Protein AF-D2QLB7-F1 (afdb_monomer)

pLDDT: mean 92.69, std 4.48, range [77.38, 98.19]

Secondary structure (DSSP, 8-state):
--HHHHHHHHHHHHT--GGGGTT-SEEEEEETTEEEEEE--HHHHTTHHHHHHHHHHH---SSHHHHHHHHHHHHHTTTTTT-HHHHHHHHHHHHHGGG-

Radius of gyration: 13.06 Å; Cα contacts (8 Å, |Δi|>4): 98; chains: 1; bounding box: 33×30×32 Å

Structure (mmCIF, N/CA/C/O backbone):
data_AF-D2QLB7-F1
#
_entry.id   AF-D2QLB7-F1
#
loop_
_atom_site.group_PDB
_atom_site.id
_atom_site.type_symbol
_atom_site.label_atom_id
_atom_site.label_alt_id
_atom_site.label_comp_id
_atom_site.label_asym_id
_atom_site.label_entity_id
_atom_site.label_seq_id
_atom_site.pdbx_PDB_ins_code
_atom_site.Cartn_x
_atom_site.Cartn_y
_atom_site.Cartn_z
_atom_site.occupancy
_atom_site.B_iso_or_equiv
_atom_site.auth_seq_id
_atom_site.auth_comp_id
_atom_site.auth_asym_id
_atom_site.auth_atom_id
_atom_site.pdbx_PDB_model_num
ATOM 1 N N . MET A 1 1 ? -22.794 3.226 -1.778 1.00 77.38 1 MET A N 1
ATOM 2 C CA . MET A 1 1 ? -21.432 3.722 -1.494 1.00 77.38 1 MET A CA 1
ATOM 3 C C . MET A 1 1 ? -20.577 3.445 -2.720 1.00 77.38 1 MET A C 1
ATOM 5 O O . MET A 1 1 ? -20.709 2.359 -3.272 1.00 77.38 1 MET A O 1
ATOM 9 N N . THR A 1 2 ? -19.799 4.417 -3.197 1.00 95.38 2 THR A N 1
ATOM 10 C CA . THR A 1 2 ? -18.837 4.212 -4.297 1.00 95.38 2 THR A CA 1
ATOM 11 C C . THR A 1 2 ? -17.470 3.831 -3.726 1.00 95.38 2 THR A C 1
ATOM 13 O O . THR A 1 2 ? -17.198 4.111 -2.559 1.00 95.38 2 THR A O 1
ATOM 16 N N . ILE A 1 3 ? -16.604 3.218 -4.539 1.00 94.56 3 ILE A N 1
ATOM 17 C CA . ILE A 1 3 ? -15.229 2.875 -4.129 1.00 94.56 3 ILE A CA 1
ATOM 18 C C . ILE A 1 3 ? -14.449 4.133 -3.731 1.00 94.56 3 ILE A C 1
ATOM 20 O O . ILE A 1 3 ? -13.786 4.146 -2.703 1.00 94.56 3 ILE A O 1
ATOM 24 N N . GLU A 1 4 ? -14.583 5.211 -4.503 1.00 94.50 4 GLU A N 1
ATOM 25 C CA . GLU A 1 4 ? -13.948 6.499 -4.207 1.00 94.50 4 GLU A CA 1
ATOM 26 C C . GLU A 1 4 ? -14.350 7.045 -2.830 1.00 94.50 4 GLU A C 1
ATOM 28 O O . GLU A 1 4 ? -13.500 7.490 -2.063 1.00 94.50 4 GLU A O 1
AT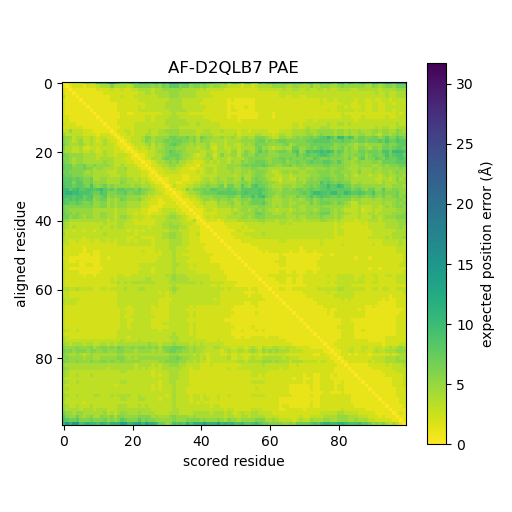OM 33 N N . HIS A 1 5 ? -15.640 6.975 -2.486 1.00 95.75 5 HIS A N 1
ATOM 34 C CA . HIS A 1 5 ? -16.117 7.411 -1.176 1.00 95.75 5 HIS A CA 1
ATOM 35 C C . HIS A 1 5 ? -15.508 6.564 -0.052 1.00 95.75 5 HIS A C 1
ATOM 37 O O . HIS A 1 5 ? -14.998 7.115 0.918 1.00 95.75 5 HIS A O 1
ATOM 43 N N . ALA A 1 6 ? -15.500 5.237 -0.217 1.00 96.62 6 ALA A N 1
ATOM 44 C CA . ALA A 1 6 ? -14.935 4.318 0.768 1.00 96.62 6 ALA A CA 1
ATOM 45 C C . ALA A 1 6 ? -13.424 4.532 0.973 1.00 96.62 6 ALA A C 1
ATOM 47 O O . ALA A 1 6 ? -12.949 4.514 2.106 1.00 96.62 6 ALA A O 1
ATOM 48 N N . LEU A 1 7 ? -12.675 4.791 -0.104 1.00 96.25 7 LEU A N 1
ATOM 49 C CA . LEU A 1 7 ? -11.250 5.122 -0.025 1.00 96.25 7 LEU A CA 1
ATOM 50 C C . LEU A 1 7 ? -11.008 6.434 0.717 1.00 96.25 7 LEU A C 1
ATOM 52 O O . LEU A 1 7 ? -10.146 6.494 1.588 1.00 96.25 7 LEU A O 1
ATOM 56 N N . ASN A 1 8 ? -11.783 7.478 0.422 1.00 95.38 8 ASN A N 1
ATOM 57 C CA . ASN A 1 8 ? -11.634 8.760 1.109 1.00 95.38 8 ASN A CA 1
ATOM 58 C C . ASN A 1 8 ? -11.933 8.650 2.613 1.00 95.38 8 ASN A C 1
ATOM 60 O O . ASN A 1 8 ? -11.208 9.231 3.425 1.00 95.38 8 ASN A O 1
ATOM 64 N N . ASP A 1 9 ? -12.946 7.868 2.994 1.00 95.94 9 ASP A N 1
ATOM 65 C CA . ASP A 1 9 ? -13.231 7.573 4.401 1.00 95.94 9 ASP A CA 1
ATOM 66 C C . ASP A 1 9 ? -12.081 6.796 5.059 1.00 95.94 9 ASP A C 1
ATOM 68 O O . ASP A 1 9 ? -11.627 7.162 6.147 1.00 95.94 9 ASP A O 1
ATOM 72 N N . PHE A 1 10 ? -11.548 5.782 4.373 1.00 95.88 10 PHE A N 1
ATOM 73 C CA . PHE A 1 10 ? -10.393 5.003 4.824 1.00 95.88 10 PHE A CA 1
ATOM 74 C C . PHE A 1 10 ? -9.145 5.872 5.023 1.00 95.88 10 PHE A C 1
ATOM 76 O O . PHE A 1 10 ? -8.501 5.805 6.073 1.00 95.88 10 PHE A O 1
ATOM 83 N N . TYR A 1 11 ? -8.840 6.764 4.081 1.00 95.50 11 TYR A N 1
ATOM 84 C CA . TYR A 1 11 ? -7.716 7.696 4.186 1.00 95.50 11 TYR A CA 1
ATOM 85 C C . TYR A 1 11 ? -7.874 8.682 5.337 1.00 95.50 11 TYR A C 1
ATOM 87 O O . TYR A 1 11 ? -6.895 8.999 6.022 1.00 95.50 11 TYR A O 1
ATOM 95 N N . LYS A 1 12 ? -9.102 9.147 5.585 1.00 95.12 12 LYS A N 1
ATOM 96 C CA . LYS A 1 12 ? -9.411 10.014 6.723 1.00 95.12 12 LYS A CA 1
ATOM 97 C C . LYS A 1 12 ? -9.253 9.277 8.052 1.00 95.12 12 LYS A C 1
ATOM 99 O O . LYS A 1 12 ? -8.697 9.852 8.985 1.00 95.12 12 LYS A O 1
ATOM 104 N N . GLN A 1 13 ? -9.695 8.022 8.129 1.00 94.94 13 GLN A N 1
ATOM 105 C CA . GLN A 1 13 ? -9.574 7.186 9.325 1.00 94.94 13 GLN A CA 1
ATOM 106 C C . GLN A 1 13 ? -8.110 6.922 9.705 1.00 94.94 13 GLN A C 1
ATOM 108 O O . GLN A 1 13 ? -7.770 6.980 10.885 1.00 94.94 13 GLN A O 1
ATOM 113 N N . HIS A 1 14 ? -7.244 6.681 8.717 1.00 91.62 14 HIS A N 1
ATOM 114 C CA . HIS A 1 14 ? -5.835 6.332 8.946 1.00 91.62 14 HIS A CA 1
ATOM 115 C C . HIS A 1 14 ? -4.878 7.535 8.881 1.00 91.62 14 HIS A C 1
ATOM 117 O O . HIS A 1 14 ? -3.683 7.402 9.146 1.00 91.62 14 HIS A O 1
ATOM 123 N N . GLY A 1 15 ? -5.385 8.731 8.562 1.00 90.62 15 GLY A N 1
ATOM 124 C CA . GLY A 1 15 ? -4.592 9.961 8.533 1.00 90.62 15 GLY A CA 1
ATOM 125 C C . GLY A 1 15 ? -3.610 10.050 7.360 1.00 90.62 15 GLY A C 1
ATOM 126 O O . GLY A 1 15 ? -2.567 10.696 7.477 1.00 90.62 15 GLY A O 1
ATOM 127 N N . TYR A 1 16 ? -3.920 9.427 6.219 1.00 89.06 16 TYR A N 1
ATOM 128 C CA . TYR A 1 16 ? -3.032 9.416 5.045 1.00 89.06 16 TYR A CA 1
ATOM 129 C C . TYR A 1 16 ? -3.022 10.747 4.275 1.00 89.06 16 TYR A C 1
ATOM 131 O O . TYR A 1 16 ? -2.060 11.063 3.566 1.00 89.06 16 TYR A O 1
ATOM 139 N N . GLY A 1 17 ? -4.012 11.605 4.527 1.00 85.69 17 GLY A N 1
ATOM 140 C CA . GLY A 1 17 ? -4.187 12.896 3.863 1.00 85.69 17 GLY A CA 1
ATOM 141 C C . GLY A 1 17 ? -5.072 12.786 2.623 1.00 85.69 17 GLY A C 1
ATOM 142 O O . GLY A 1 17 ? -5.595 11.720 2.308 1.00 85.69 17 GLY A O 1
ATOM 143 N N . GLU A 1 18 ? -5.262 13.909 1.936 1.00 85.25 18 GLU A N 1
ATOM 144 C CA . GLU A 1 18 ? -6.122 13.983 0.753 1.00 85.25 18 GLU A CA 1
ATOM 145 C C . GLU A 1 18 ? -5.633 13.031 -0.352 1.00 85.25 18 GLU A C 1
ATOM 147 O O . GLU A 1 18 ? -4.429 12.930 -0.612 1.00 85.25 18 GLU A O 1
ATOM 152 N N . GLY A 1 19 ? -6.564 12.271 -0.941 1.00 84.12 19 GLY A N 1
ATOM 153 C CA . GLY A 1 19 ? -6.271 11.291 -1.992 1.00 84.12 19 GLY A CA 1
ATOM 154 C C . GLY A 1 19 ? -5.220 10.238 -1.615 1.00 84.12 19 GLY A C 1
ATOM 155 O O . GLY A 1 19 ? -4.484 9.786 -2.489 1.00 84.12 19 GLY A O 1
ATOM 156 N N . GLY A 1 20 ? -5.063 9.914 -0.326 1.00 85.62 20 GLY A N 1
ATOM 157 C CA . GLY A 1 20 ? -4.065 8.942 0.138 1.00 85.62 20 GLY A CA 1
ATOM 158 C C . GLY A 1 20 ? -2.621 9.457 0.071 1.00 85.62 20 GLY A C 1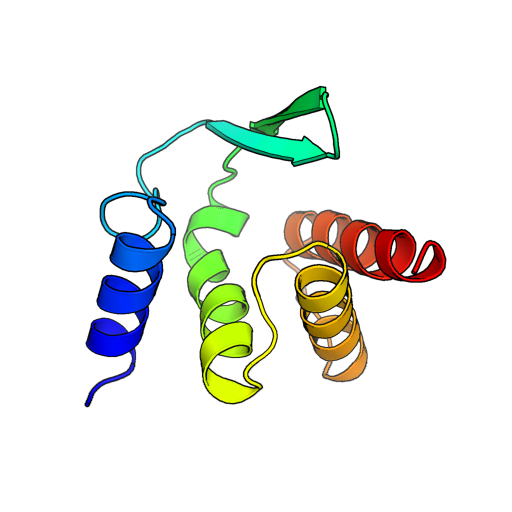
ATOM 159 O O . GLY A 1 20 ? -1.674 8.676 0.091 1.00 85.62 20 GLY A O 1
ATOM 160 N N . GLY A 1 21 ? -2.418 10.777 -0.031 1.00 85.00 21 GLY A N 1
ATOM 161 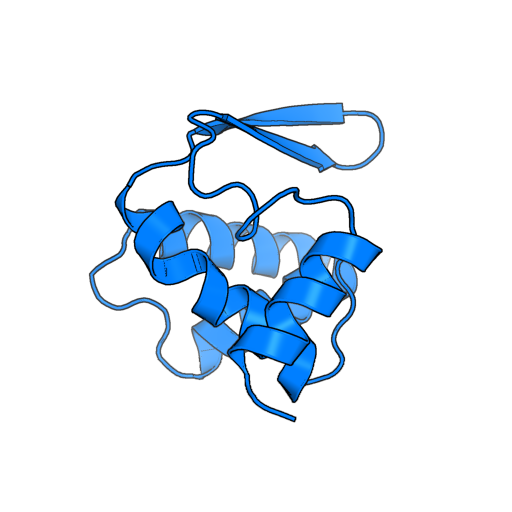C CA . GLY A 1 21 ? -1.080 11.369 -0.100 1.00 85.00 21 GLY A CA 1
ATOM 162 C C . GLY A 1 21 ? -0.442 11.313 -1.491 1.00 85.00 21 GLY A C 1
ATOM 163 O O . GLY A 1 21 ? 0.787 11.335 -1.603 1.00 85.00 21 GLY A O 1
ATOM 164 N N . ILE A 1 22 ? -1.256 11.282 -2.550 1.00 85.62 22 ILE A N 1
ATOM 165 C CA . ILE A 1 22 ? -0.808 11.255 -3.950 1.00 85.62 22 ILE A CA 1
ATOM 166 C C . ILE A 1 22 ? 0.127 12.424 -4.323 1.00 85.62 22 ILE A C 1
ATOM 168 O O . ILE A 1 22 ? 1.015 12.278 -5.159 1.00 85.62 22 ILE A O 1
ATOM 172 N N . ASP A 1 23 ? 0.027 13.574 -3.663 1.00 86.19 23 ASP A N 1
ATOM 173 C CA . ASP A 1 23 ? 0.900 14.720 -3.961 1.00 86.19 23 ASP A CA 1
ATOM 174 C C . ASP A 1 23 ? 2.208 14.728 -3.156 1.00 86.19 23 ASP A C 1
ATOM 176 O O . ASP A 1 23 ? 3.115 15.525 -3.419 1.00 86.19 23 ASP A O 1
ATOM 180 N N . LYS A 1 24 ? 2.365 13.808 -2.196 1.00 86.81 24 LYS A N 1
ATOM 181 C CA . LYS A 1 24 ? 3.592 13.703 -1.399 1.00 86.81 24 LYS A CA 1
ATOM 182 C C . LYS A 1 24 ? 4.693 13.044 -2.223 1.00 86.81 24 LYS A C 1
ATOM 184 O O . LYS A 1 24 ? 4.469 12.023 -2.864 1.00 86.81 24 LYS A O 1
ATOM 189 N N . LYS A 1 25 ? 5.914 13.585 -2.156 1.00 87.50 25 LYS A N 1
ATOM 190 C CA . LYS A 1 25 ? 7.114 12.974 -2.772 1.00 87.50 25 LYS A CA 1
ATOM 191 C C . LYS A 1 25 ? 7.733 11.866 -1.920 1.00 87.50 25 LYS A C 1
ATOM 193 O O . LYS A 1 25 ? 8.433 11.009 -2.450 1.00 87.50 25 LYS A O 1
ATOM 198 N N . TRP A 1 26 ? 7.482 11.905 -0.618 1.00 87.81 26 TRP A N 1
ATOM 199 C CA . TRP A 1 26 ? 8.005 10.970 0.365 1.00 87.81 26 TRP A CA 1
ATOM 200 C C . TRP A 1 26 ? 6.884 10.539 1.292 1.00 87.81 26 TRP A C 1
ATOM 202 O O . TRP A 1 26 ? 6.019 11.343 1.646 1.00 87.81 26 TRP A O 1
ATOM 212 N N . ASP A 1 27 ? 6.941 9.276 1.675 1.00 87.06 27 ASP A N 1
ATOM 213 C CA . ASP A 1 27 ? 6.086 8.666 2.676 1.00 87.06 27 ASP A CA 1
ATOM 214 C C . ASP A 1 27 ? 6.957 8.119 3.813 1.00 87.06 27 ASP A C 1
ATOM 216 O O . ASP A 1 27 ? 8.162 7.924 3.634 1.00 87.06 27 ASP A O 1
ATOM 220 N N . MET A 1 28 ? 6.373 7.891 4.986 1.00 89.00 28 MET A N 1
ATOM 221 C CA . MET A 1 28 ? 7.109 7.386 6.149 1.00 89.00 28 MET A CA 1
ATOM 222 C C . MET A 1 28 ? 6.541 6.039 6.577 1.00 89.00 28 MET A C 1
ATOM 224 O O . MET A 1 28 ? 5.501 5.976 7.231 1.00 89.00 28 MET A O 1
ATOM 228 N N . ILE A 1 29 ? 7.259 4.962 6.259 1.00 86.88 29 ILE A N 1
ATOM 229 C CA . ILE A 1 29 ? 6.897 3.618 6.712 1.00 86.88 29 ILE A CA 1
ATOM 230 C C . ILE A 1 29 ? 7.370 3.444 8.157 1.00 86.88 29 ILE A C 1
ATOM 232 O O . ILE A 1 29 ? 8.558 3.593 8.449 1.00 86.88 29 ILE A O 1
ATOM 236 N N . LYS A 1 30 ? 6.451 3.106 9.065 1.00 85.75 30 LYS A N 1
ATOM 237 C CA . LYS A 1 30 ? 6.738 2.914 10.494 1.00 85.75 30 LYS A CA 1
ATOM 238 C C . LYS A 1 30 ? 6.876 1.440 10.852 1.00 85.75 30 LYS A C 1
ATOM 240 O O . LYS A 1 30 ? 5.869 0.764 11.028 1.00 85.75 30 LYS A O 1
ATOM 245 N N . PHE A 1 31 ? 8.100 0.955 11.037 1.00 83.69 31 PHE A N 1
ATOM 246 C CA . PHE A 1 31 ? 8.374 -0.412 11.481 1.00 83.69 31 PHE A CA 1
ATOM 247 C C . PHE A 1 31 ? 8.838 -0.419 12.943 1.00 83.69 31 PHE A C 1
ATOM 249 O O . PHE A 1 31 ? 9.992 -0.118 13.259 1.00 83.69 31 PHE A O 1
ATOM 256 N N . GLY A 1 32 ? 7.914 -0.738 13.853 1.00 81.69 32 GLY A N 1
ATOM 257 C CA . GLY A 1 32 ? 8.158 -0.652 15.292 1.00 81.69 32 GLY A CA 1
ATOM 258 C C . GLY A 1 32 ? 8.548 0.778 1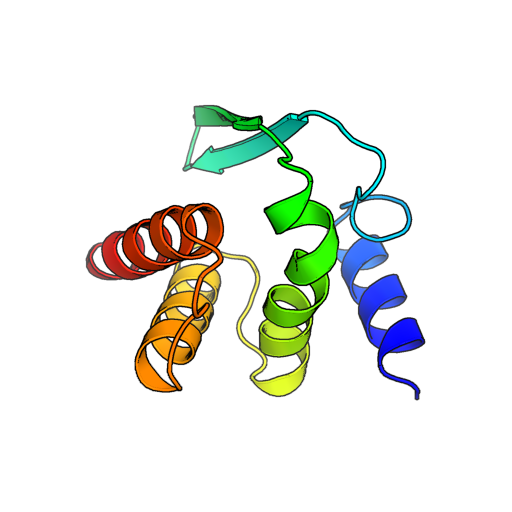5.706 1.00 81.69 32 GLY A C 1
ATOM 259 O O . GLY A 1 32 ? 7.823 1.714 15.366 1.00 81.69 32 GLY A O 1
ATOM 260 N N . PRO A 1 33 ? 9.672 0.982 16.420 1.00 85.44 33 PRO A N 1
ATOM 261 C CA . PRO A 1 33 ? 10.131 2.315 16.817 1.00 85.44 33 PRO A CA 1
ATOM 262 C C . PRO A 1 33 ? 10.809 3.099 15.679 1.00 85.44 33 PRO A C 1
ATOM 264 O O . PRO A 1 33 ? 11.148 4.268 15.864 1.00 85.44 33 PRO A O 1
ATOM 267 N N . PHE A 1 34 ? 11.038 2.479 14.519 1.00 87.50 34 PHE A N 1
ATOM 268 C CA . PHE A 1 34 ? 11.757 3.091 13.407 1.00 87.50 34 PHE A CA 1
ATOM 269 C C . PHE A 1 34 ? 10.796 3.631 12.347 1.00 87.50 34 PHE A C 1
ATOM 271 O O . PHE A 1 34 ? 9.785 3.008 12.027 1.00 87.50 34 PHE A O 1
ATOM 278 N N . ALA A 1 35 ? 11.139 4.780 11.765 1.00 90.62 35 ALA A N 1
ATOM 279 C CA . A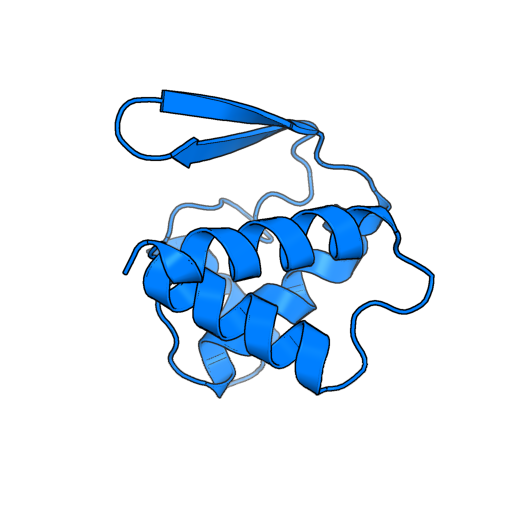LA A 1 35 ? 10.447 5.349 10.616 1.00 90.62 35 ALA A CA 1
ATOM 280 C C . ALA A 1 35 ? 11.429 5.473 9.448 1.00 90.62 35 ALA A C 1
ATOM 282 O O . ALA A 1 35 ? 12.447 6.159 9.560 1.00 90.62 35 ALA A O 1
ATOM 283 N N . PHE A 1 36 ? 11.122 4.813 8.336 1.00 88.25 36 PHE A N 1
ATOM 284 C CA . PHE A 1 36 ? 11.961 4.794 7.144 1.00 88.25 36 PHE A CA 1
ATOM 285 C C . PHE A 1 36 ? 11.328 5.646 6.039 1.00 88.25 36 PHE A C 1
ATOM 287 O O . PHE A 1 36 ? 10.132 5.492 5.768 1.00 88.25 36 PHE A O 1
ATOM 294 N N . PRO A 1 37 ? 12.097 6.540 5.391 1.00 90.25 37 PRO A N 1
ATOM 295 C CA . PRO A 1 37 ? 11.593 7.306 4.265 1.00 90.25 37 PRO A CA 1
ATOM 296 C C . PRO A 1 37 ? 11.412 6.388 3.056 1.00 90.25 37 PRO A C 1
ATOM 298 O O . PRO A 1 37 ? 12.360 5.751 2.593 1.00 90.25 37 PRO A O 1
ATOM 301 N N . LEU A 1 38 ? 10.197 6.354 2.523 1.00 89.44 38 LEU A N 1
ATOM 302 C CA . LEU A 1 38 ? 9.875 5.671 1.283 1.00 89.44 38 LEU A CA 1
ATOM 303 C C . LEU A 1 38 ? 9.658 6.710 0.178 1.00 89.44 38 LEU A C 1
ATOM 305 O O . LEU A 1 38 ? 8.796 7.583 0.321 1.00 89.44 38 LEU A O 1
ATOM 309 N N . PRO A 1 39 ? 10.393 6.643 -0.943 1.00 89.44 39 PRO A N 1
ATOM 310 C CA . PRO A 1 39 ? 10.119 7.521 -2.068 1.00 89.44 39 PRO A CA 1
ATOM 311 C C . PRO A 1 39 ? 8.745 7.188 -2.655 1.00 89.44 39 PRO A C 1
ATOM 313 O O . PRO A 1 39 ? 8.452 6.040 -2.998 1.00 89.44 39 PRO A O 1
ATOM 316 N N . ASN A 1 40 ? 7.902 8.205 -2.819 1.00 88.25 40 ASN A N 1
ATOM 317 C CA . ASN A 1 40 ? 6.585 8.044 -3.420 1.00 88.25 40 ASN A CA 1
ATOM 318 C C . ASN A 1 40 ? 6.692 8.152 -4.948 1.00 88.25 40 ASN A C 1
ATOM 320 O O . ASN A 1 40 ? 6.315 9.153 -5.570 1.00 88.25 40 ASN A O 1
ATOM 324 N N . LEU A 1 41 ? 7.296 7.125 -5.551 1.00 91.56 41 LEU A N 1
ATOM 325 C CA . LEU A 1 41 ? 7.494 7.053 -6.997 1.00 91.56 41 LEU A CA 1
ATOM 326 C C . LEU A 1 41 ? 6.156 7.194 -7.729 1.00 91.56 41 LEU A C 1
ATOM 328 O O . LEU A 1 41 ? 5.123 6.712 -7.269 1.00 91.56 41 LEU A O 1
ATOM 332 N N . GLU A 1 42 ? 6.169 7.831 -8.898 1.00 91.12 42 GLU A N 1
ATOM 333 C CA . GLU A 1 42 ? 4.957 8.053 -9.695 1.00 91.12 42 GLU A CA 1
ATOM 334 C C . GLU A 1 42 ? 4.201 6.752 -10.006 1.00 91.12 42 GLU A C 1
ATOM 336 O O . GLU A 1 42 ? 2.973 6.722 -9.961 1.00 91.12 42 GLU A O 1
ATOM 341 N N . SER A 1 43 ? 4.933 5.662 -10.243 1.00 91.19 43 SER A N 1
ATOM 342 C CA . SER A 1 43 ? 4.355 4.338 -10.460 1.00 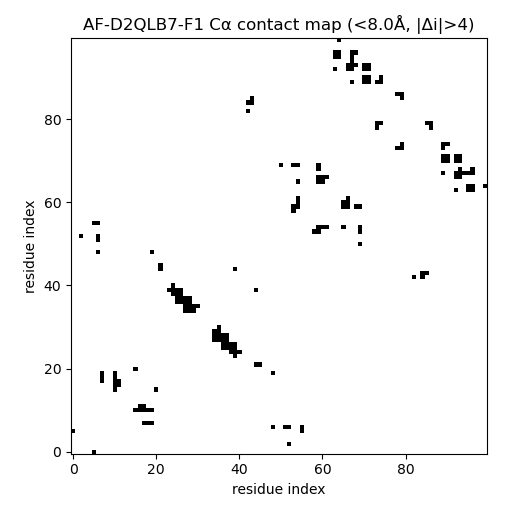91.19 43 SER A CA 1
ATOM 343 C C . SER A 1 43 ? 3.580 3.815 -9.245 1.00 91.19 43 SER A C 1
ATOM 345 O O . SER A 1 43 ? 2.523 3.225 -9.433 1.00 91.19 43 SER A O 1
ATOM 347 N N . ARG A 1 44 ? 4.038 4.075 -8.012 1.00 90.31 44 ARG A N 1
ATOM 348 C CA . ARG A 1 44 ? 3.281 3.763 -6.786 1.00 90.31 44 ARG A CA 1
ATOM 349 C C . ARG A 1 44 ? 2.069 4.675 -6.663 1.00 90.31 44 ARG A C 1
ATOM 351 O O . ARG A 1 44 ? 0.959 4.186 -6.510 1.00 90.31 44 ARG A O 1
ATOM 358 N N . ARG A 1 45 ? 2.260 5.989 -6.790 1.00 90.12 45 ARG A N 1
ATOM 359 C CA . ARG A 1 45 ? 1.191 6.992 -6.628 1.00 90.12 45 ARG A CA 1
ATOM 360 C C . ARG A 1 45 ? -0.030 6.735 -7.497 1.00 90.12 45 ARG A C 1
ATOM 362 O O . ARG A 1 45 ? -1.156 6.874 -7.041 1.00 90.12 45 ARG A O 1
ATOM 369 N N . ARG A 1 46 ? 0.203 6.336 -8.745 1.00 90.88 46 ARG A N 1
ATOM 370 C CA . ARG A 1 46 ? -0.865 6.047 -9.704 1.00 90.88 46 ARG A CA 1
ATOM 371 C C . ARG A 1 46 ? -1.586 4.724 -9.455 1.00 90.88 46 ARG A C 1
ATOM 373 O O . ARG A 1 46 ? -2.567 4.483 -10.139 1.00 90.88 46 ARG A O 1
ATOM 380 N N . ASN A 1 47 ? -1.098 3.864 -8.560 1.00 92.44 47 ASN A N 1
ATOM 381 C CA . ASN A 1 47 ? -1.602 2.496 -8.410 1.00 92.44 47 ASN A CA 1
ATOM 382 C C . ASN A 1 47 ? -1.874 2.079 -6.955 1.00 92.44 47 ASN A C 1
ATOM 384 O O . ASN A 1 47 ? -2.531 1.068 -6.744 1.00 92.44 47 ASN A O 1
ATOM 388 N N . ILE A 1 48 ? -1.419 2.843 -5.956 1.00 92.75 48 ILE A N 1
ATOM 389 C CA . ILE A 1 48 ? -1.564 2.501 -4.531 1.00 92.75 48 ILE A CA 1
ATOM 390 C C . ILE A 1 48 ? -3.021 2.340 -4.094 1.00 92.75 48 ILE A C 1
ATOM 392 O O . ILE A 1 48 ? -3.317 1.480 -3.281 1.00 92.75 48 ILE A O 1
ATOM 396 N N . TYR A 1 49 ? -3.955 3.062 -4.711 1.00 94.62 49 TYR A N 1
ATOM 397 C CA . TYR A 1 49 ? -5.373 2.892 -4.406 1.00 94.62 49 TYR A CA 1
ATOM 398 C C . TYR A 1 49 ? -5.873 1.459 -4.672 1.00 94.62 49 TYR A C 1
ATOM 400 O O . TYR A 1 49 ? -6.834 1.034 -4.044 1.00 94.62 49 TYR A O 1
ATOM 408 N N . LEU A 1 50 ? -5.244 0.693 -5.577 1.00 95.38 50 LEU A N 1
ATOM 409 C CA . LEU A 1 50 ? -5.592 -0.717 -5.814 1.00 95.38 50 LEU A CA 1
ATOM 410 C C . LEU A 1 50 ? -5.233 -1.593 -4.609 1.00 95.38 50 LEU A C 1
ATOM 412 O O . LEU A 1 50 ? -5.998 -2.486 -4.251 1.00 95.38 50 LEU A O 1
ATOM 416 N N . HIS A 1 51 ? -4.099 -1.296 -3.976 1.00 96.19 51 HIS A N 1
ATOM 417 C CA . HIS A 1 51 ? -3.676 -1.909 -2.722 1.00 96.19 51 HIS A CA 1
ATOM 418 C C . HIS A 1 51 ? -4.629 -1.519 -1.584 1.00 96.19 51 HIS A C 1
ATOM 420 O O . HIS A 1 51 ? -5.149 -2.379 -0.882 1.00 96.19 51 HIS A O 1
ATOM 426 N N . ASP A 1 52 ? -4.975 -0.235 -1.474 1.00 96.69 52 ASP A N 1
ATOM 427 C CA . ASP A 1 52 ? -5.902 0.243 -0.441 1.00 96.69 52 ASP A CA 1
ATOM 428 C C . ASP A 1 52 ? -7.314 -0.355 -0.601 1.00 96.69 52 ASP A C 1
ATOM 430 O O . ASP A 1 52 ? -7.971 -0.705 0.380 1.00 96.69 52 ASP A O 1
ATOM 434 N N . ILE A 1 53 ? -7.783 -0.549 -1.841 1.00 96.94 53 ILE A N 1
ATOM 435 C CA . ILE A 1 53 ? -9.043 -1.257 -2.123 1.00 96.94 53 ILE A CA 1
ATOM 436 C C . ILE A 1 53 ? -9.001 -2.691 -1.587 1.00 96.94 53 ILE A C 1
ATOM 438 O O . ILE A 1 53 ? -10.033 -3.197 -1.143 1.00 96.94 53 ILE A O 1
ATOM 442 N N . ASN A 1 54 ? -7.841 -3.350 -1.596 1.00 97.44 54 ASN A N 1
ATOM 443 C CA . ASN A 1 54 ? -7.711 -4.703 -1.066 1.00 97.44 54 ASN A CA 1
ATOM 444 C C . ASN A 1 54 ? -8.084 -4.751 0.422 1.00 97.44 54 ASN A C 1
ATOM 446 O O . ASN A 1 54 ? -8.904 -5.587 0.807 1.00 97.44 54 ASN A O 1
ATOM 450 N N . HIS A 1 55 ? -7.599 -3.800 1.229 1.00 97.88 55 HIS A N 1
ATOM 451 C CA . HIS A 1 55 ? -8.007 -3.665 2.633 1.00 97.88 55 HIS A CA 1
ATOM 452 C C . HIS A 1 55 ? -9.529 -3.536 2.775 1.00 97.88 55 HIS A C 1
ATOM 454 O O . HIS A 1 55 ? -10.138 -4.223 3.596 1.00 97.88 55 HIS A O 1
ATOM 460 N N . LEU A 1 56 ? -10.167 -2.718 1.931 1.00 97.06 56 LEU A N 1
ATOM 461 C CA . LEU A 1 56 ? -11.620 -2.511 1.962 1.00 97.06 56 LEU A CA 1
ATOM 462 C C . LEU A 1 56 ? -12.418 -3.770 1.605 1.00 97.06 56 LEU A C 1
ATOM 464 O O . LEU A 1 56 ? -13.473 -4.017 2.189 1.00 97.06 56 LEU A O 1
ATOM 468 N N . VAL A 1 57 ? -11.941 -4.551 0.635 1.00 96.69 57 VAL A N 1
ATOM 469 C CA . VAL A 1 57 ? -12.640 -5.748 0.142 1.00 96.69 57 VAL A CA 1
ATOM 470 C C . VAL A 1 57 ? -12.439 -6.941 1.074 1.00 96.69 57 VAL A C 1
ATOM 472 O O . VAL A 1 57 ? -13.370 -7.714 1.293 1.00 96.69 57 VAL A O 1
ATOM 475 N N . THR A 1 58 ? -11.233 -7.109 1.614 1.00 96.88 58 THR A N 1
ATOM 476 C CA . THR A 1 58 ? -10.872 -8.272 2.441 1.00 96.88 58 THR A CA 1
ATOM 477 C C . THR A 1 58 ? -11.109 -8.052 3.931 1.00 96.88 58 THR A C 1
ATOM 479 O O . THR A 1 58 ? -11.235 -9.022 4.678 1.00 96.88 58 THR A O 1
ATOM 482 N N . GLY A 1 59 ? -11.170 -6.794 4.375 1.00 96.56 59 GLY A N 1
ATOM 483 C CA . GLY A 1 59 ? -11.210 -6.437 5.790 1.00 96.56 59 GLY A CA 1
ATOM 484 C C . GLY A 1 59 ? -9.867 -6.617 6.504 1.00 96.56 59 GLY A C 1
ATOM 485 O O . GLY A 1 59 ? -9.833 -6.599 7.735 1.00 96.56 59 GLY A O 1
ATOM 486 N N . TYR A 1 60 ? -8.766 -6.815 5.769 1.00 97.00 60 TYR A N 1
ATOM 487 C CA . TYR A 1 60 ? -7.431 -6.808 6.359 1.00 97.00 60 TYR A CA 1
ATOM 488 C C . TYR A 1 60 ? -7.089 -5.404 6.865 1.00 97.00 60 TYR A C 1
ATOM 490 O O . TYR A 1 60 ? -7.271 -4.410 6.171 1.00 97.00 60 TYR A O 1
ATOM 498 N N . ASP A 1 61 ? -6.598 -5.330 8.097 1.00 94.94 61 ASP A N 1
ATOM 499 C CA . ASP A 1 61 ? -6.223 -4.080 8.764 1.00 94.94 61 ASP A CA 1
ATOM 500 C C . ASP A 1 61 ? -4.912 -3.497 8.185 1.00 94.94 61 ASP A C 1
ATOM 502 O O . ASP A 1 61 ? -4.181 -4.193 7.484 1.00 94.94 61 ASP A O 1
ATOM 506 N N . THR A 1 62 ? -4.561 -2.254 8.512 1.00 94.94 62 THR A N 1
ATOM 507 C CA . THR A 1 62 ? -3.304 -1.601 8.074 1.00 94.94 62 THR A CA 1
ATOM 508 C C . THR A 1 62 ? -2.154 -1.829 9.064 1.00 94.94 62 THR A C 1
ATOM 510 O O . THR A 1 62 ? -1.205 -1.048 9.167 1.00 94.94 62 THR A O 1
ATOM 513 N N . ASN A 1 63 ? -2.278 -2.855 9.908 1.00 94.00 63 ASN A N 1
ATOM 514 C CA . ASN A 1 63 ? -1.204 -3.305 10.786 1.00 94.00 63 ASN A CA 1
ATOM 515 C C . ASN A 1 63 ? -0.292 -4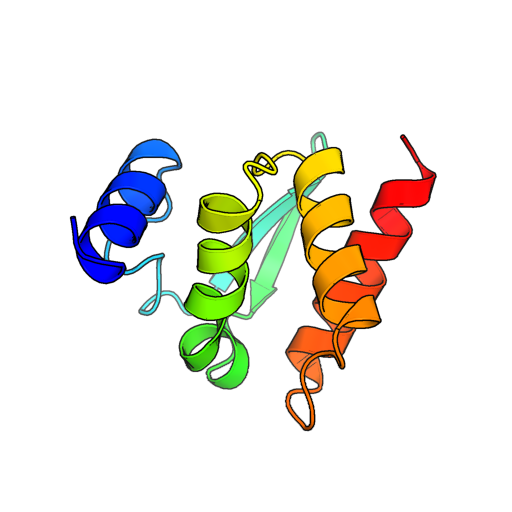.281 10.030 1.00 94.00 63 ASN A C 1
ATOM 517 O O . ASN A 1 63 ? -0.674 -4.825 9.002 1.00 94.00 63 ASN A O 1
ATOM 521 N N . TRP A 1 64 ? 0.893 -4.579 10.563 1.00 94.44 64 TRP A N 1
ATOM 522 C CA . TRP A 1 64 ? 1.866 -5.412 9.850 1.00 94.44 64 TRP A CA 1
ATOM 523 C C . TRP A 1 64 ? 1.369 -6.803 9.434 1.00 94.44 64 TRP A C 1
ATOM 525 O O . TRP A 1 64 ? 1.809 -7.319 8.409 1.00 94.44 64 TRP A O 1
ATOM 535 N N . LYS A 1 65 ? 0.439 -7.397 10.189 1.00 95.88 65 LYS A N 1
ATOM 536 C CA . LYS A 1 65 ? -0.190 -8.675 9.838 1.00 95.88 65 LYS A CA 1
ATOM 537 C C . LYS A 1 65 ? -1.244 -8.515 8.735 1.00 95.88 65 LYS A C 1
ATOM 539 O O . LYS A 1 65 ? -1.424 -9.411 7.913 1.00 95.88 65 LYS A O 1
ATOM 544 N N . GLY A 1 66 ? -1.970 -7.403 8.719 1.00 96.81 66 GLY A N 1
ATOM 545 C CA . GLY A 1 66 ? -2.931 -7.105 7.661 1.00 96.81 66 GLY A CA 1
ATOM 546 C C . GLY A 1 66 ? -2.246 -6.692 6.356 1.00 96.81 66 GLY A C 1
ATOM 547 O O . GLY A 1 66 ? -2.558 -7.257 5.314 1.00 96.81 66 GLY A O 1
ATOM 548 N N . GLU A 1 67 ? -1.214 -5.851 6.428 1.00 96.69 67 GLU A N 1
ATOM 549 C CA . GLU A 1 67 ? -0.322 -5.512 5.308 1.00 96.69 67 GLU A CA 1
ATOM 550 C C . GLU A 1 67 ? 0.318 -6.766 4.691 1.00 96.69 67 GLU A C 1
ATOM 552 O O . GLU A 1 67 ? 0.340 -6.943 3.469 1.00 96.69 67 GLU A O 1
ATOM 557 N N . SER A 1 68 ? 0.797 -7.699 5.524 1.00 97.38 68 SER A N 1
ATOM 558 C CA . SER A 1 68 ? 1.337 -8.966 5.021 1.00 97.38 68 SER A CA 1
ATOM 559 C C . SER A 1 68 ? 0.264 -9.842 4.370 1.00 97.38 68 SER A C 1
ATOM 561 O O . SER A 1 68 ? 0.546 -10.521 3.382 1.00 97.38 68 SER A O 1
ATOM 563 N N . SER A 1 69 ? -0.977 -9.797 4.863 1.00 98.00 69 SER A N 1
ATOM 564 C CA . SER A 1 69 ? -2.111 -10.517 4.268 1.00 98.00 69 SER A CA 1
ATOM 565 C C . SER A 1 69 ? -2.493 -9.936 2.903 1.00 98.00 69 SER A C 1
ATOM 567 O O . SER A 1 69 ? -2.646 -10.692 1.941 1.00 98.00 69 SER A O 1
ATOM 569 N N . VAL A 1 70 ? -2.567 -8.606 2.785 1.00 98.19 70 VAL A N 1
ATOM 570 C CA . VAL A 1 70 ? -2.825 -7.896 1.521 1.00 98.19 70 VAL A CA 1
ATOM 571 C C . VAL A 1 70 ? -1.739 -8.194 0.495 1.00 98.19 70 VAL A C 1
ATOM 573 O O . VAL A 1 70 ? -2.036 -8.647 -0.609 1.00 98.19 70 VAL A O 1
ATOM 576 N N . THR A 1 71 ? -0.472 -8.024 0.865 1.00 97.81 71 THR A N 1
ATOM 577 C CA . THR A 1 71 ? 0.650 -8.256 -0.057 1.00 97.81 71 THR A CA 1
ATOM 578 C C . THR A 1 71 ? 0.782 -9.725 -0.470 1.00 97.81 71 THR A C 1
ATOM 580 O O . THR A 1 71 ? 1.080 -10.010 -1.631 1.00 97.81 71 THR A O 1
ATOM 583 N N . SER A 1 72 ? 0.478 -10.674 0.424 1.00 97.50 72 SER A N 1
ATOM 584 C CA . SER A 1 72 ? 0.385 -12.102 0.076 1.00 97.50 72 SER A CA 1
ATOM 585 C C . SER A 1 72 ? -0.732 -12.370 -0.934 1.00 97.50 72 SER A C 1
ATOM 587 O O . SER A 1 72 ? -0.531 -13.113 -1.897 1.00 97.50 72 SER A O 1
ATOM 589 N N . TRP A 1 73 ? -1.902 -11.751 -0.741 1.00 97.81 73 TRP A N 1
ATOM 590 C CA . TRP A 1 73 ? -3.025 -11.858 -1.673 1.00 97.81 73 TRP A CA 1
ATOM 591 C C . TRP A 1 73 ? -2.675 -11.279 -3.046 1.00 97.81 73 TRP A C 1
ATOM 593 O O . TRP A 1 73 ? -2.949 -11.909 -4.067 1.00 97.81 73 TRP A O 1
ATOM 603 N N . GLU A 1 74 ? -2.025 -10.115 -3.091 1.00 97.81 74 GLU A N 1
ATOM 604 C CA . GLU A 1 74 ? -1.599 -9.477 -4.342 1.00 97.81 74 GLU A CA 1
ATOM 605 C C . GLU A 1 74 ? -0.646 -10.381 -5.122 1.00 97.81 74 GLU A C 1
ATOM 607 O O . GLU A 1 74 ? -0.837 -10.595 -6.317 1.00 97.81 74 GLU A O 1
ATOM 612 N N . ILE A 1 75 ? 0.334 -10.988 -4.445 1.00 97.62 75 ILE A N 1
ATOM 613 C CA . ILE A 1 75 ? 1.253 -11.951 -5.066 1.00 97.62 75 ILE A CA 1
ATOM 614 C C . ILE A 1 75 ? 0.484 -13.169 -5.599 1.00 97.62 75 ILE A C 1
ATOM 616 O O . ILE A 1 75 ? 0.694 -13.577 -6.743 1.00 97.62 75 ILE A O 1
ATOM 620 N N . ALA A 1 76 ? -0.425 -13.733 -4.799 1.00 97.56 76 ALA A N 1
ATOM 621 C CA . ALA A 1 76 ? -1.177 -14.936 -5.157 1.00 97.56 76 ALA A CA 1
ATOM 622 C C . ALA A 1 76 ? -2.157 -14.727 -6.327 1.00 97.56 76 ALA A C 1
ATOM 624 O O . ALA A 1 76 ? -2.480 -15.680 -7.035 1.00 97.56 76 ALA A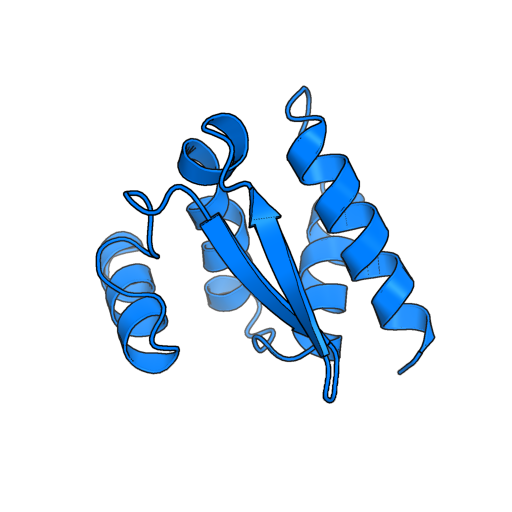 O 1
ATOM 625 N N . THR A 1 77 ? -2.621 -13.495 -6.549 1.00 96.44 77 THR A N 1
ATOM 626 C CA . THR A 1 77 ? -3.627 -13.158 -7.573 1.00 96.44 77 THR A CA 1
ATOM 627 C C . THR A 1 77 ? -3.039 -12.632 -8.884 1.00 96.44 77 THR A C 1
ATOM 629 O O . THR A 1 77 ? -3.783 -12.215 -9.770 1.00 96.44 77 THR A O 1
ATOM 632 N N . GLY A 1 78 ? -1.715 -12.715 -9.053 1.00 94.00 78 GLY A N 1
ATOM 633 C CA . GLY A 1 78 ? -1.018 -12.359 -10.297 1.00 94.00 78 GLY A CA 1
ATOM 634 C C . GLY A 1 78 ? -0.067 -11.169 -10.171 1.00 94.00 78 GLY A C 1
ATOM 635 O O . GLY A 1 78 ? 0.682 -10.882 -11.108 1.00 94.00 78 GLY A O 1
ATOM 636 N N . GLY A 1 79 ? -0.040 -10.515 -9.009 1.00 94.81 79 GLY A N 1
ATOM 637 C CA . GLY A 1 79 ? 0.900 -9.453 -8.676 1.00 94.81 79 GLY A CA 1
ATOM 638 C C . GLY A 1 79 ? 0.722 -8.177 -9.495 1.00 94.81 79 GLY A C 1
ATOM 639 O O . GLY A 1 79 ? -0.358 -7.854 -9.982 1.00 94.81 79 GLY A O 1
ATOM 640 N N . TRP A 1 80 ? 1.815 -7.429 -9.641 1.00 95.81 80 TRP A N 1
ATOM 641 C CA . TRP A 1 80 ? 1.791 -6.038 -10.112 1.00 95.81 80 TRP A CA 1
ATOM 642 C C . TRP A 1 80 ? 2.281 -5.842 -11.556 1.00 95.81 80 TRP A C 1
ATOM 644 O O . TRP A 1 80 ? 2.622 -4.728 -11.965 1.00 95.81 80 TRP A O 1
ATOM 654 N N . GLY A 1 81 ? 2.347 -6.920 -12.347 1.00 94.19 81 GLY A N 1
ATOM 655 C CA . GLY A 1 81 ? 2.808 -6.872 -13.738 1.00 94.19 81 GLY A CA 1
ATOM 656 C C . GLY A 1 81 ? 4.178 -6.191 -13.871 1.00 94.19 81 GLY A C 1
ATOM 657 O O . GLY A 1 81 ? 5.137 -6.592 -13.216 1.00 94.19 81 GLY A O 1
ATOM 658 N N . ASN A 1 82 ? 4.255 -5.130 -14.684 1.00 93.62 82 ASN A N 1
ATOM 659 C CA . ASN A 1 82 ? 5.492 -4.383 -14.963 1.00 93.62 82 ASN A CA 1
ATOM 660 C C . ASN A 1 82 ? 5.803 -3.264 -13.944 1.00 93.62 82 ASN A C 1
ATOM 662 O O . ASN A 1 82 ? 6.715 -2.462 -14.160 1.00 93.62 82 ASN A O 1
ATOM 666 N N . ILE A 1 83 ? 5.057 -3.166 -12.838 1.00 94.00 83 ILE A N 1
ATOM 667 C CA . ILE A 1 83 ? 5.277 -2.151 -11.799 1.00 94.00 83 ILE A CA 1
ATOM 668 C C . ILE A 1 83 ? 6.283 -2.701 -10.778 1.00 94.00 83 ILE A C 1
ATOM 670 O O . ILE A 1 83 ? 5.938 -3.111 -9.673 1.00 94.00 83 ILE A O 1
ATOM 674 N N . TYR A 1 84 ? 7.564 -2.715 -11.151 1.00 93.88 84 TYR A N 1
ATOM 675 C CA . TYR A 1 84 ? 8.627 -3.356 -10.361 1.00 93.88 84 TYR A CA 1
ATOM 676 C C . TYR A 1 84 ? 8.766 -2.830 -8.927 1.00 93.88 84 TYR A C 1
ATOM 678 O O . TYR A 1 84 ? 9.091 -3.584 -8.016 1.00 93.88 84 TYR A O 1
ATOM 686 N N . PHE A 1 85 ? 8.504 -1.541 -8.702 1.00 93.12 85 PHE A N 1
ATOM 687 C CA . PHE A 1 85 ? 8.563 -0.985 -7.351 1.00 93.12 85 PHE A CA 1
ATOM 688 C C . PHE A 1 85 ? 7.453 -1.531 -6.443 1.00 93.12 85 PHE A C 1
ATOM 690 O O . PHE A 1 85 ? 7.689 -1.735 -5.257 1.00 93.12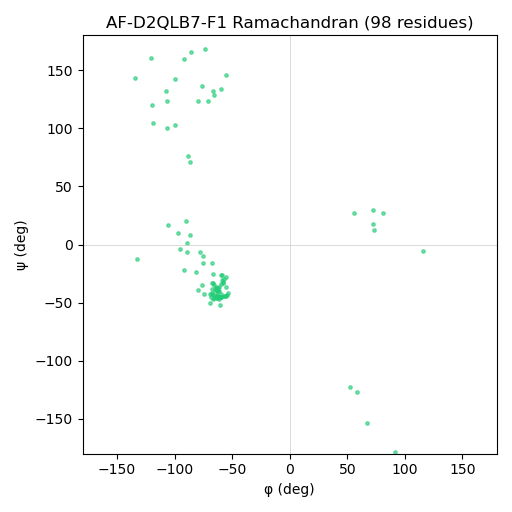 85 PHE A O 1
ATOM 697 N N . ALA A 1 86 ? 6.272 -1.821 -6.999 1.00 94.25 86 ALA A N 1
ATOM 698 C CA . ALA A 1 86 ? 5.202 -2.464 -6.247 1.00 94.25 86 ALA A CA 1
ATOM 699 C C . ALA A 1 86 ? 5.593 -3.900 -5.875 1.00 94.25 86 ALA A C 1
ATOM 701 O O . ALA A 1 86 ? 5.467 -4.260 -4.715 1.00 94.25 86 ALA A O 1
ATOM 702 N N . TRP A 1 87 ? 6.205 -4.661 -6.794 1.00 95.44 87 TRP A N 1
ATOM 703 C CA . TRP A 1 87 ? 6.766 -5.983 -6.478 1.00 95.44 87 TRP A CA 1
ATOM 704 C C . TRP A 1 87 ? 7.754 -5.963 -5.311 1.00 95.44 87 TRP A C 1
ATOM 706 O O . TRP A 1 87 ? 7.714 -6.839 -4.450 1.00 95.44 87 TRP A O 1
ATOM 716 N N . TRP A 1 88 ? 8.649 -4.974 -5.274 1.00 94.75 88 TRP A N 1
ATOM 717 C CA . TRP A 1 88 ? 9.602 -4.847 -4.173 1.00 94.75 88 TRP A CA 1
ATOM 718 C C . TRP A 1 88 ? 8.888 -4.648 -2.828 1.00 94.75 88 TRP A C 1
ATOM 720 O O . TRP A 1 88 ? 9.214 -5.330 -1.856 1.00 94.75 88 TRP A O 1
ATOM 730 N N . LEU A 1 89 ? 7.875 -3.776 -2.791 1.00 94.19 89 LEU A N 1
ATOM 731 C CA . LEU A 1 89 ? 7.071 -3.530 -1.593 1.00 94.19 89 LEU A CA 1
ATOM 732 C C . LEU A 1 89 ? 6.246 -4.751 -1.180 1.00 94.19 89 LEU A C 1
ATOM 734 O O . LEU A 1 89 ? 6.229 -5.086 0.001 1.00 94.19 89 LEU A O 1
ATOM 738 N N . THR A 1 90 ? 5.606 -5.443 -2.124 1.00 95.88 90 THR A N 1
ATOM 739 C CA . THR A 1 90 ? 4.764 -6.601 -1.801 1.00 95.88 90 THR A CA 1
ATOM 740 C C . THR A 1 90 ? 5.562 -7.795 -1.325 1.00 95.88 90 THR A C 1
ATOM 742 O O . THR A 1 90 ? 5.174 -8.442 -0.360 1.00 95.88 90 THR A O 1
ATOM 745 N N . LEU A 1 91 ? 6.696 -8.090 -1.964 1.00 96.69 91 LEU A N 1
ATOM 746 C CA . LEU A 1 91 ? 7.564 -9.183 -1.526 1.00 96.69 91 LEU A CA 1
ATOM 747 C C . LEU A 1 91 ? 8.119 -8.904 -0.128 1.00 96.69 91 LEU A C 1
ATOM 749 O O . LEU A 1 91 ? 8.191 -9.815 0.698 1.00 96.69 91 LEU A O 1
ATOM 753 N N . TRP A 1 92 ? 8.466 -7.646 0.154 1.00 94.56 92 TRP A N 1
ATOM 754 C CA . TRP A 1 92 ? 8.892 -7.231 1.485 1.00 94.56 92 TRP A CA 1
ATOM 755 C C . TRP A 1 92 ? 7.755 -7.325 2.516 1.00 94.56 92 TRP A C 1
ATOM 757 O O . TRP A 1 92 ? 7.957 -7.914 3.577 1.00 94.56 92 TRP A O 1
ATOM 767 N N . GLY A 1 93 ? 6.556 -6.825 2.202 1.00 95.25 93 GLY A N 1
ATOM 768 C CA . GLY A 1 93 ? 5.382 -6.907 3.082 1.00 95.25 93 GLY A CA 1
ATOM 769 C C . GLY A 1 93 ? 4.962 -8.349 3.383 1.00 95.25 93 GLY A C 1
ATOM 770 O O . GLY A 1 93 ? 4.700 -8.691 4.536 1.00 95.25 93 GLY A O 1
ATOM 771 N N . MET A 1 94 ? 5.013 -9.231 2.383 1.00 96.25 94 MET A N 1
ATOM 772 C CA . MET A 1 94 ? 4.774 -10.664 2.563 1.00 96.25 94 MET A CA 1
ATOM 773 C C . MET A 1 94 ? 5.829 -11.277 3.493 1.00 96.25 94 MET A C 1
ATOM 775 O O . MET A 1 94 ? 5.482 -12.005 4.423 1.00 96.25 94 MET A O 1
ATOM 779 N N . ALA A 1 95 ? 7.113 -10.960 3.284 1.00 95.62 95 ALA A N 1
ATOM 780 C CA . ALA A 1 95 ? 8.200 -11.455 4.129 1.00 95.62 95 ALA A CA 1
ATOM 781 C C . ALA A 1 95 ? 8.059 -10.995 5.589 1.00 95.62 95 ALA A C 1
ATOM 783 O O . ALA A 1 95 ? 8.329 -11.774 6.503 1.00 95.62 95 ALA A O 1
ATOM 784 N N . VAL A 1 96 ? 7.575 -9.768 5.817 1.00 93.50 96 VAL A N 1
ATOM 785 C CA . VAL A 1 96 ? 7.258 -9.264 7.162 1.00 93.50 96 VAL A CA 1
ATOM 786 C C . VAL A 1 96 ? 6.220 -10.151 7.867 1.00 93.50 96 VAL A C 1
ATOM 788 O O . VAL A 1 96 ? 6.310 -10.357 9.077 1.00 93.50 96 VAL A O 1
ATOM 791 N N . GLY A 1 97 ? 5.297 -10.753 7.115 1.00 93.25 97 GLY A N 1
ATOM 792 C CA . GLY A 1 97 ? 4.296 -11.691 7.625 1.00 93.25 97 GLY A CA 1
ATOM 793 C C . GLY A 1 97 ? 4.858 -12.936 8.311 1.00 93.25 97 GLY A C 1
ATOM 794 O O . GLY A 1 97 ? 4.202 -13.464 9.198 1.00 93.25 97 GLY A O 1
ATOM 795 N N . VAL A 1 98 ? 6.075 -13.372 7.968 1.00 92.62 98 VAL A N 1
ATOM 796 C CA . VAL A 1 98 ? 6.726 -14.550 8.582 1.00 92.62 98 VAL A CA 1
ATOM 797 C C . VAL A 1 98 ? 7.074 -14.316 10.062 1.00 92.62 98 VAL A C 1
ATOM 799 O O . VAL A 1 98 ? 7.346 -15.264 10.794 1.00 92.62 98 VAL A O 1
ATOM 802 N N . MET A 1 99 ? 7.070 -13.062 10.523 1.00 89.19 99 MET A N 1
ATOM 803 C CA . MET A 1 99 ? 7.379 -12.697 11.910 1.00 89.19 99 MET A CA 1
ATOM 804 C C . MET A 1 99 ? 6.155 -12.683 12.849 1.00 89.19 99 MET A C 1
ATOM 806 O O . MET A 1 99 ? 6.324 -12.352 14.024 1.00 89.19 99 MET A O 1
ATOM 810 N N . PHE A 1 100 ? 4.952 -13.012 12.362 1.00 83.62 100 PHE A N 1
ATOM 811 C CA . PHE A 1 100 ? 3.693 -13.037 13.129 1.00 83.62 100 PHE A CA 1
ATOM 812 C C . PHE A 1 100 ? 3.023 -14.411 13.088 1.00 83.62 100 PHE A C 1
ATOM 814 O O . PHE A 1 100 ? 2.246 -14.692 14.030 1.00 83.62 100 PHE A O 1
#

Mean predicted aligned error: 3.2 Å

Foldseek 3Di:
DDLVVVLQVVCVVVVCDPLSCLVDQWDWDDDPPDTDIDGCDNLCSVCVSVLVVLCVVVVQDPDLLSLLVSLVVLVVVPHDPPSVVRVVSSVVSVVSNVVD

Organism: Spirosoma linguale (strain ATCC 33905 / DSM 74 / LMG 10896 / Claus 1) (NCBI:txid504472)

Solvent-accessible surface area (backbone atoms only — not comparable to full-atom values): 5837 Å² total; per-residue (Å²): 137,55,71,70,57,54,50,53,52,50,20,62,73,72,67,48,47,74,85,61,35,57,86,41,64,60,44,75,50,70,63,83,96,43,72,44,84,38,77,44,44,70,76,50,52,78,45,47,65,63,59,55,46,43,31,72,75,72,66,41,51,94,46,69,66,21,42,11,50,49,24,42,49,42,55,74,74,69,51,57,78,90,42,61,71,54,46,55,52,28,56,50,31,30,58,55,36,78,79,113

Sequence (100 aa):
MTIEHALNDFYKQHGYGEGGGIDKKWDMIKFGPFAFPLPNLESRRRNIYLHDINHLVTGYDTNWKGESSVTSWEIATGGWGNIYFAWWLTLWGMAVGVMF